Protein AF-A0A0L6URH3-F1 (afdb_monomer_lite)

Foldseek 3Di:
DCVVVVCVCLLPPPPRDDDPVSQVVLLVVLQVPDDPVCNVQQDDPVPSSGSSSSVVSVVVQVVLQPPVNLVVLVVQLVPQADDPVCNVVSVVSLVVSVVSCVSNVNDDDPVVSVVSVVVRDPCVPPPDPCVVVPPPPPDDDDDDDDDDDDDDDPPPPDPDPVVCCVVVVVVDPDPDDD

Structure (mmCIF, N/CA/C/O backbone):
data_AF-A0A0L6URH3-F1
#
_entry.id   AF-A0A0L6URH3-F1
#
loop_
_atom_site.group_PDB
_atom_site.id
_atom_site.type_symbol
_atom_site.label_atom_id
_atom_site.label_alt_id
_atom_site.label_comp_id
_atom_site.label_asym_id
_atom_site.label_entity_id
_atom_site.label_seq_id
_atom_site.pdbx_PDB_ins_code
_atom_site.Cartn_x
_atom_site.Cartn_y
_atom_site.Cartn_z
_atom_site.occupancy
_atom_site.B_iso_or_equiv
_atom_site.auth_seq_id
_atom_site.auth_comp_id
_atom_site.auth_asym_id
_atom_site.auth_atom_id
_atom_site.pdbx_PDB_model_num
ATOM 1 N N . MET A 1 1 ? -22.710 -5.634 15.093 1.00 60.22 1 MET A N 1
ATOM 2 C CA . MET A 1 1 ? -21.921 -6.006 16.295 1.00 60.22 1 MET A CA 1
ATOM 3 C C . MET A 1 1 ? -21.510 -4.767 17.080 1.00 60.22 1 MET A C 1
ATOM 5 O O . MET A 1 1 ? -21.884 -4.694 18.236 1.00 60.22 1 MET A O 1
ATOM 9 N N . LEU A 1 2 ? -20.827 -3.787 16.469 1.00 70.56 2 LEU A N 1
ATOM 10 C CA . LEU A 1 2 ? -20.489 -2.513 17.131 1.00 70.56 2 LEU A CA 1
ATOM 11 C C . LEU A 1 2 ? -21.713 -1.619 17.392 1.00 70.56 2 LEU A C 1
ATOM 13 O O . LEU A 1 2 ? -21.811 -1.040 18.469 1.00 70.56 2 LEU A O 1
ATOM 17 N N . ASP A 1 3 ? -22.678 -1.587 16.467 1.00 66.69 3 ASP A N 1
ATOM 18 C CA . ASP A 1 3 ? -23.942 -0.850 16.659 1.00 66.69 3 ASP A CA 1
ATOM 19 C C . ASP A 1 3 ? -24.799 -1.443 17.782 1.00 66.69 3 ASP A C 1
ATOM 21 O O . ASP A 1 3 ? -25.459 -0.721 18.515 1.00 66.69 3 ASP A O 1
ATOM 25 N N . LEU A 1 4 ? -24.714 -2.764 17.985 1.00 60.88 4 LEU A N 1
ATOM 26 C CA . LEU A 1 4 ? -25.387 -3.457 19.091 1.00 60.88 4 LEU A CA 1
ATOM 27 C C . LEU A 1 4 ? -24.752 -3.152 20.457 1.00 60.88 4 LEU A C 1
ATOM 29 O O . LEU A 1 4 ? -25.335 -3.485 21.481 1.00 60.88 4 LEU A O 1
ATOM 33 N N . GLN A 1 5 ? -23.551 -2.570 20.474 1.00 72.56 5 GLN A N 1
ATOM 34 C CA . GLN A 1 5 ? -22.835 -2.173 21.687 1.00 72.56 5 GLN A CA 1
ATOM 35 C C . GLN A 1 5 ? -22.802 -0.645 21.868 1.00 72.56 5 GLN A C 1
ATOM 37 O O . GLN A 1 5 ? -22.139 -0.173 22.787 1.00 72.56 5 GLN A O 1
ATOM 42 N N . GLU A 1 6 ? -23.465 0.125 20.992 1.00 77.81 6 GLU A N 1
ATOM 43 C CA . GLU A 1 6 ? -23.462 1.602 21.002 1.00 77.81 6 GLU A CA 1
ATOM 44 C C . GLU A 1 6 ? -22.042 2.216 20.959 1.00 77.81 6 GLU A C 1
ATOM 46 O O . GLU A 1 6 ? -21.778 3.325 21.433 1.00 77.81 6 GLU A O 1
ATOM 51 N N . LEU A 1 7 ? -21.078 1.487 20.383 1.00 83.94 7 LEU A N 1
ATOM 52 C CA . LEU A 1 7 ? -19.675 1.918 20.315 1.00 83.94 7 LEU A CA 1
ATOM 53 C C . LEU A 1 7 ? -19.321 2.611 19.000 1.00 83.94 7 LEU A C 1
ATOM 55 O O . LEU A 1 7 ? -18.262 3.232 18.917 1.00 83.94 7 LEU A O 1
ATOM 59 N N . TYR A 1 8 ? -20.180 2.515 17.983 1.00 83.25 8 TYR A N 1
ATOM 60 C CA . TYR A 1 8 ? -19.900 3.043 16.650 1.00 83.25 8 TYR A CA 1
ATOM 61 C C . TYR A 1 8 ? -19.772 4.568 16.639 1.00 83.25 8 TYR A C 1
ATOM 63 O O . TYR A 1 8 ? -18.744 5.084 16.205 1.00 83.25 8 TYR A O 1
ATOM 71 N N . ASP A 1 9 ? -20.757 5.287 17.181 1.00 83.75 9 ASP A N 1
ATOM 72 C CA . ASP A 1 9 ? -20.734 6.756 17.225 1.00 83.75 9 ASP A CA 1
ATOM 73 C C . ASP A 1 9 ? -19.559 7.264 18.046 1.00 83.75 9 ASP A C 1
ATOM 75 O O . ASP A 1 9 ? -18.868 8.209 17.662 1.00 83.75 9 ASP A O 1
ATOM 79 N N . ASN A 1 10 ? -19.275 6.578 19.154 1.00 85.00 10 ASN A N 1
ATOM 80 C CA . ASN A 1 10 ? -18.100 6.876 19.942 1.00 85.00 10 ASN A CA 1
ATOM 81 C C . ASN A 1 10 ? -16.842 6.672 19.108 1.00 85.00 10 ASN A C 1
ATOM 83 O O . ASN A 1 10 ? -16.024 7.572 19.117 1.00 85.00 10 ASN A O 1
ATOM 87 N N . LEU A 1 11 ? -16.685 5.591 18.343 1.00 85.50 11 LEU A N 1
ATOM 88 C CA . LEU A 1 11 ? -15.494 5.311 17.529 1.00 85.50 11 LEU A CA 1
ATOM 89 C C . LEU A 1 11 ? -15.312 6.261 16.327 1.00 85.50 11 LEU A C 1
ATOM 91 O O . LEU A 1 11 ? -14.173 6.615 16.008 1.00 85.50 11 LEU A O 1
ATOM 95 N N . THR A 1 12 ? -16.397 6.674 15.670 1.00 84.44 12 THR A N 1
ATOM 96 C CA . THR A 1 12 ? -16.361 7.432 14.404 1.00 84.44 12 THR A CA 1
ATOM 97 C C . THR A 1 12 ? -16.501 8.943 14.568 1.00 84.44 12 THR A C 1
ATOM 99 O O . THR A 1 12 ? -16.005 9.690 13.725 1.00 84.44 12 THR A O 1
ATOM 102 N N . SER A 1 13 ? -17.114 9.413 15.656 1.00 83.31 13 SER A N 1
ATOM 103 C CA . SER A 1 13 ? -17.276 10.843 15.922 1.00 83.31 13 SER A CA 1
ATOM 104 C C . SER A 1 13 ? -15.967 11.502 16.351 1.00 83.31 13 SER A C 1
ATOM 106 O O . SER A 1 13 ? -15.253 10.994 17.219 1.00 83.31 13 SER A O 1
ATOM 108 N N . GLU A 1 14 ? -15.709 12.695 15.815 1.00 74.31 14 GLU A N 1
ATOM 109 C CA . GLU A 1 14 ? -14.564 13.547 16.160 1.00 74.31 14 GLU A CA 1
ATOM 110 C C . GLU A 1 14 ? -14.553 13.948 17.649 1.00 74.31 14 GLU A C 1
ATOM 112 O O . GLU A 1 14 ? -13.492 14.166 18.230 1.00 74.31 14 GLU A O 1
ATOM 117 N N . LYS A 1 15 ? -15.733 13.988 18.290 1.00 75.50 15 LYS A N 1
ATOM 118 C CA . LYS A 1 15 ? -15.920 14.346 19.710 1.00 75.50 15 LYS A CA 1
ATOM 119 C C . LYS A 1 15 ? -16.255 13.160 20.616 1.00 75.50 15 LYS A C 1
ATOM 121 O O . LYS A 1 15 ? -16.500 13.357 21.806 1.00 75.50 15 LYS A O 1
ATOM 126 N N . GLY A 1 16 ? -16.314 11.939 20.082 1.00 76.81 16 GLY A N 1
ATOM 127 C CA . GLY A 1 16 ? -16.627 10.764 20.893 1.00 76.81 16 GLY A CA 1
ATOM 128 C C . GLY A 1 16 ? -15.587 10.578 22.003 1.00 76.81 16 GLY A C 1
ATOM 129 O O . GLY A 1 16 ? -14.396 10.825 21.798 1.00 76.81 16 GLY A O 1
ATOM 130 N N . THR A 1 17 ? -15.995 10.093 23.171 1.00 83.25 17 THR A N 1
ATOM 131 C CA . THR A 1 17 ? -15.057 9.741 24.249 1.00 83.25 17 THR A CA 1
ATOM 132 C C . THR A 1 17 ? -15.165 8.251 24.529 1.00 83.25 17 THR A C 1
ATOM 134 O O . THR A 1 17 ? -16.263 7.726 24.667 1.00 83.25 17 THR A O 1
ATOM 137 N N . LEU A 1 18 ? -14.022 7.566 24.591 1.00 86.81 18 LEU A N 1
ATOM 138 C CA . LEU A 1 18 ? -13.957 6.142 24.910 1.00 86.81 18 LEU A CA 1
ATOM 139 C C . LEU A 1 18 ? -13.492 5.965 26.353 1.00 86.81 18 LEU A C 1
ATOM 141 O O . LEU A 1 18 ? -12.472 6.520 26.766 1.00 86.81 18 LEU A O 1
ATOM 145 N N . THR A 1 19 ? -14.223 5.166 27.123 1.00 90.06 19 THR A N 1
ATOM 146 C CA . THR A 1 19 ? -13.729 4.675 28.413 1.00 90.06 19 THR A CA 1
ATOM 147 C C . THR A 1 19 ? -12.599 3.663 28.196 1.00 90.06 19 THR A C 1
ATOM 149 O O . THR A 1 19 ? -12.491 3.049 27.136 1.00 90.06 19 THR A O 1
ATOM 152 N N . LYS A 1 20 ? -11.780 3.414 29.228 1.00 89.56 20 LYS A N 1
ATOM 153 C CA . LYS A 1 20 ? -10.694 2.414 29.157 1.00 89.56 20 LYS A CA 1
ATOM 154 C C . LYS A 1 20 ? -11.190 1.016 28.768 1.00 89.56 20 LYS A C 1
ATOM 156 O O . LYS A 1 20 ? -10.499 0.297 28.058 1.00 89.56 20 LYS A O 1
ATOM 161 N N . SER A 1 21 ? -12.379 0.626 29.236 1.00 90.06 21 SER A N 1
ATOM 162 C CA . SER A 1 21 ? -12.959 -0.679 28.903 1.00 90.06 21 SER A CA 1
ATOM 163 C C . SER A 1 21 ? -13.378 -0.746 27.432 1.00 90.06 21 SER A C 1
ATOM 165 O O . SER A 1 21 ? -13.021 -1.701 26.746 1.00 90.06 21 SER A O 1
ATOM 167 N N . GLN A 1 22 ? -14.044 0.299 26.928 1.00 90.06 22 GLN A N 1
ATOM 168 C CA . GLN A 1 22 ? -14.434 0.395 25.518 1.00 90.06 22 GLN A CA 1
ATOM 169 C C . GLN A 1 22 ? -13.215 0.428 24.593 1.00 90.06 22 GLN A C 1
ATOM 171 O O . GLN A 1 22 ? -13.238 -0.202 23.543 1.00 90.06 22 GLN A O 1
ATOM 176 N N . ASP A 1 23 ? -12.136 1.104 24.995 1.00 91.62 23 ASP A N 1
ATOM 177 C CA . ASP A 1 23 ? -10.880 1.137 24.243 1.00 91.62 23 ASP A CA 1
ATOM 178 C C . ASP A 1 23 ? -10.302 -0.271 24.022 1.00 91.62 23 ASP A C 1
ATOM 180 O O . ASP A 1 23 ? -10.071 -0.693 22.886 1.00 91.62 23 ASP A O 1
ATOM 184 N N . VAL A 1 24 ? -10.154 -1.037 25.108 1.00 91.94 24 VAL A N 1
ATOM 185 C CA . VAL A 1 24 ? -9.632 -2.411 25.064 1.00 91.94 24 VAL A CA 1
ATOM 186 C C . VAL A 1 24 ? -10.557 -3.332 24.268 1.00 91.94 24 VAL A C 1
ATOM 188 O O . VAL A 1 24 ? -10.078 -4.132 23.459 1.00 91.94 24 VAL A O 1
ATOM 191 N N . GLN A 1 25 ? -11.873 -3.214 24.464 1.00 91.19 25 GLN A N 1
ATOM 192 C CA . GLN A 1 25 ? -12.862 -4.001 23.724 1.00 91.19 25 GLN A CA 1
ATOM 193 C C . GLN A 1 25 ? -12.790 -3.717 22.223 1.00 91.19 25 GLN A C 1
ATOM 195 O O . GLN A 1 25 ? -12.692 -4.654 21.432 1.00 91.19 25 GLN A O 1
ATOM 200 N N . LEU A 1 26 ? -12.773 -2.443 21.826 1.00 92.12 26 LEU A N 1
ATOM 201 C CA . LEU A 1 26 ? -12.693 -2.038 20.425 1.00 92.12 26 LEU A CA 1
ATOM 202 C C . LEU A 1 26 ? -11.402 -2.514 19.774 1.00 92.12 26 LEU A C 1
ATOM 204 O O . LEU A 1 26 ? -11.460 -3.085 18.690 1.00 92.12 26 LEU A O 1
ATOM 208 N N . ARG A 1 27 ? -10.250 -2.355 20.434 1.00 93.38 27 ARG A N 1
ATOM 209 C CA . ARG A 1 27 ? -8.978 -2.882 19.919 1.00 93.38 27 ARG A CA 1
ATOM 210 C C . ARG A 1 27 ? -9.057 -4.388 19.686 1.00 93.38 27 ARG A C 1
ATOM 212 O O . ARG A 1 27 ? -8.748 -4.853 18.599 1.00 93.38 27 ARG A O 1
ATOM 219 N N . THR A 1 28 ? -9.553 -5.136 20.668 1.00 92.81 28 THR A N 1
ATOM 220 C CA . THR A 1 28 ? -9.688 -6.599 20.569 1.00 92.81 28 THR A CA 1
ATOM 221 C C . THR A 1 28 ? -10.603 -7.006 19.411 1.00 92.81 28 THR A C 1
ATOM 223 O O . THR A 1 28 ? -10.263 -7.882 18.616 1.00 92.81 28 THR A O 1
ATOM 226 N N . ILE A 1 29 ? -11.755 -6.347 19.279 1.00 91.56 29 ILE A N 1
ATOM 227 C CA . ILE A 1 29 ? -12.722 -6.607 18.209 1.00 91.56 29 ILE A CA 1
ATOM 228 C C . ILE A 1 29 ? -12.131 -6.275 16.837 1.00 91.56 29 ILE A C 1
ATOM 230 O O . ILE A 1 29 ? -12.196 -7.109 15.939 1.00 91.56 29 ILE A O 1
ATOM 234 N N . LEU A 1 30 ? -11.557 -5.083 16.668 1.00 91.88 30 LEU A N 1
ATOM 235 C CA . LEU A 1 30 ? -11.004 -4.639 15.388 1.00 91.88 30 LEU A CA 1
ATOM 236 C C . LEU A 1 30 ? -9.862 -5.555 14.948 1.00 91.88 30 LEU A C 1
ATOM 238 O O . LEU A 1 30 ? -9.896 -6.073 13.838 1.00 91.88 30 LEU A O 1
ATOM 242 N N . THR A 1 31 ? -8.906 -5.825 15.836 1.00 90.75 31 THR A N 1
ATOM 243 C CA . THR A 1 31 ? -7.760 -6.694 15.552 1.00 90.75 31 THR A CA 1
ATOM 244 C C . THR A 1 31 ? -8.187 -8.130 15.237 1.00 90.75 31 THR A C 1
ATOM 246 O O . THR A 1 31 ? -7.693 -8.707 14.276 1.00 90.75 31 THR A O 1
ATOM 249 N N . SER A 1 32 ? -9.143 -8.702 15.979 1.00 91.88 32 SER A N 1
ATOM 250 C CA . SER A 1 32 ? -9.607 -10.085 15.749 1.00 91.88 32 SER A CA 1
ATOM 251 C C . SER A 1 32 ? -10.418 -10.284 14.465 1.00 91.88 32 SER A C 1
ATOM 253 O O . SER A 1 32 ? -10.591 -11.419 14.022 1.00 91.88 32 SER A O 1
ATOM 255 N N . LYS A 1 33 ? -10.949 -9.207 13.876 1.00 90.38 33 LYS A N 1
ATOM 256 C CA . LYS A 1 33 ? -11.718 -9.253 12.624 1.00 90.38 33 LYS A CA 1
ATOM 257 C C . LYS A 1 33 ? -10.871 -9.014 11.379 1.00 90.38 33 LYS A C 1
ATOM 259 O O . LYS A 1 33 ? -11.386 -9.204 10.280 1.00 90.38 33 LYS A O 1
ATOM 264 N N . LEU A 1 34 ? -9.616 -8.602 11.535 1.00 89.56 34 LEU A N 1
ATOM 265 C CA . LEU A 1 34 ? -8.696 -8.459 10.417 1.00 89.56 34 LEU A CA 1
ATOM 266 C C . LEU A 1 34 ? -8.136 -9.815 10.009 1.00 89.56 34 LEU A C 1
ATOM 268 O O . LEU A 1 34 ? -7.760 -10.629 10.850 1.00 89.56 34 LEU A O 1
ATOM 272 N N . ASP A 1 35 ? -8.045 -10.025 8.700 1.00 88.50 35 ASP A N 1
ATOM 273 C CA . ASP A 1 35 ? -7.275 -11.136 8.169 1.00 88.50 35 ASP A CA 1
ATOM 274 C C . ASP A 1 35 ? -5.790 -10.930 8.507 1.00 88.50 35 ASP A C 1
ATOM 276 O O . ASP A 1 35 ? -5.255 -9.821 8.404 1.00 88.50 35 ASP A O 1
ATOM 280 N N . SER A 1 36 ? -5.117 -12.009 8.904 1.00 87.31 36 SER A N 1
ATOM 281 C CA . SER A 1 36 ? -3.684 -11.997 9.204 1.00 87.31 36 SER A CA 1
ATOM 282 C C . SER A 1 36 ? -2.828 -11.450 8.053 1.00 87.31 36 SER A C 1
ATOM 284 O O . SER A 1 36 ? -1.828 -10.780 8.310 1.00 87.31 36 SER A O 1
ATOM 286 N N . SER A 1 37 ? -3.244 -11.666 6.801 1.00 83.94 37 SER A N 1
ATOM 287 C CA . SER A 1 37 ? -2.527 -11.244 5.591 1.00 83.94 37 SER A CA 1
ATOM 288 C C . SER A 1 37 ? -2.434 -9.724 5.432 1.00 83.94 37 SER A C 1
ATOM 290 O O . SER A 1 37 ? -1.439 -9.218 4.921 1.00 83.94 37 SER A O 1
ATOM 292 N N . ILE A 1 38 ? -3.431 -8.977 5.916 1.00 83.62 38 ILE A N 1
ATOM 293 C CA . ILE A 1 38 ? -3.480 -7.508 5.815 1.00 83.62 38 ILE A CA 1
ATOM 294 C C . ILE A 1 38 ? -3.125 -6.811 7.132 1.00 83.62 38 ILE A C 1
ATOM 296 O O . ILE A 1 38 ? -3.069 -5.582 7.193 1.00 83.62 38 ILE A O 1
ATOM 300 N N . HIS A 1 39 ? -2.867 -7.579 8.192 1.00 87.88 39 HIS A N 1
ATOM 301 C CA . HIS A 1 39 ? -2.665 -7.049 9.536 1.00 87.88 39 HIS A CA 1
ATOM 302 C C . HIS A 1 39 ? -1.482 -6.073 9.607 1.00 87.88 39 HIS A C 1
ATOM 304 O O . HIS A 1 39 ? -1.616 -5.001 10.192 1.00 87.88 39 HIS A O 1
ATOM 310 N N . ALA A 1 40 ? -0.351 -6.396 8.970 1.00 86.12 40 ALA A N 1
ATOM 311 C CA . ALA A 1 40 ? 0.843 -5.542 8.955 1.00 86.12 40 ALA A CA 1
ATOM 312 C C . ALA A 1 40 ? 0.655 -4.231 8.164 1.00 86.12 40 ALA A C 1
ATOM 314 O O . ALA A 1 40 ? 1.330 -3.242 8.441 1.00 86.12 40 ALA A O 1
ATOM 315 N N . ASN A 1 41 ? -0.286 -4.206 7.214 1.00 83.31 41 ASN A N 1
ATOM 316 C CA . ASN A 1 41 ? -0.599 -3.013 6.423 1.00 83.31 41 ASN A CA 1
ATOM 317 C C . ASN A 1 41 ? -1.503 -2.031 7.188 1.00 83.31 41 ASN A C 1
ATOM 319 O O . ASN A 1 41 ? -1.514 -0.838 6.897 1.00 83.31 41 ASN A O 1
ATOM 323 N N . ILE A 1 42 ? -2.272 -2.529 8.162 1.00 88.56 42 ILE A N 1
ATOM 324 C CA . ILE A 1 42 ? -3.281 -1.752 8.892 1.00 88.56 42 ILE A CA 1
ATOM 325 C C . ILE A 1 42 ? -2.808 -1.396 10.307 1.00 88.56 42 ILE A C 1
ATOM 327 O O . ILE A 1 42 ? -3.039 -0.273 10.762 1.00 88.56 42 ILE A O 1
ATOM 331 N N . ILE A 1 43 ? -2.156 -2.323 11.015 1.00 92.12 43 ILE A N 1
ATOM 332 C CA . ILE A 1 43 ? -1.748 -2.167 12.418 1.00 92.12 43 ILE A CA 1
ATOM 333 C C . ILE A 1 43 ? -0.222 -2.105 12.526 1.00 92.12 43 ILE A C 1
ATOM 335 O O . ILE A 1 43 ? 0.483 -3.003 12.073 1.00 92.12 43 ILE A O 1
ATOM 339 N N . ASN A 1 44 ? 0.283 -1.058 13.179 1.00 91.50 44 ASN A N 1
ATOM 340 C CA . ASN A 1 44 ? 1.705 -0.833 13.440 1.00 91.50 44 ASN A CA 1
ATOM 341 C C . ASN A 1 44 ? 1.934 -0.255 14.850 1.00 91.50 44 ASN A C 1
ATOM 343 O O . ASN A 1 44 ? 0.990 0.111 15.552 1.00 91.50 44 ASN A O 1
ATOM 347 N N . HIS A 1 45 ? 3.203 -0.111 15.246 1.00 90.69 45 HIS A N 1
ATOM 348 C CA . HIS A 1 45 ? 3.593 0.378 16.577 1.00 90.69 45 HIS A CA 1
ATOM 349 C C . HIS A 1 45 ? 3.039 1.773 16.932 1.00 90.69 45 HIS A C 1
ATOM 351 O O . HIS A 1 45 ? 2.939 2.112 18.110 1.00 90.69 45 HIS A O 1
ATOM 357 N N . ASN A 1 46 ? 2.652 2.582 15.937 1.00 90.88 46 ASN A N 1
ATOM 358 C CA . ASN A 1 46 ? 2.095 3.918 16.156 1.00 90.88 46 ASN A CA 1
ATOM 359 C C . ASN A 1 46 ? 0.590 3.895 16.447 1.00 90.88 46 ASN A C 1
ATOM 361 O O . ASN A 1 46 ? 0.091 4.778 17.146 1.00 90.88 46 ASN A O 1
ATOM 365 N N . ASN A 1 47 ? -0.153 2.922 15.906 1.00 92.69 47 ASN A N 1
ATOM 366 C CA . ASN A 1 47 ? -1.615 2.892 16.001 1.00 92.69 47 ASN A CA 1
ATOM 367 C C . ASN A 1 47 ? -2.181 1.741 16.852 1.00 92.69 47 ASN A C 1
ATOM 369 O O . ASN A 1 47 ? -3.329 1.842 17.278 1.00 92.69 47 ASN A O 1
ATOM 373 N N . GLU A 1 48 ? -1.398 0.708 17.180 1.00 91.19 48 GLU A N 1
ATOM 374 C CA . GLU A 1 48 ? -1.858 -0.527 17.848 1.00 91.19 48 GLU A CA 1
ATOM 375 C C . GLU A 1 48 ? -2.558 -0.308 19.208 1.00 91.19 48 GLU A C 1
ATOM 377 O O . GLU A 1 48 ? -3.330 -1.152 19.677 1.00 91.19 48 GLU A O 1
ATOM 382 N N . LYS A 1 49 ? -2.289 0.832 19.858 1.00 91.81 49 LYS A N 1
ATOM 383 C CA . LYS A 1 49 ? -2.841 1.210 21.170 1.00 91.81 49 LYS A CA 1
ATOM 384 C C . LYS A 1 49 ? -4.029 2.163 21.082 1.00 91.81 49 LYS A C 1
ATOM 386 O O . LYS A 1 49 ? -4.536 2.562 22.121 1.00 91.81 49 LYS A O 1
ATOM 391 N N . ASN A 1 50 ? -4.466 2.538 19.880 1.00 91.38 50 ASN A N 1
ATOM 392 C CA . ASN A 1 50 ? -5.559 3.483 19.690 1.00 91.38 50 ASN A CA 1
ATOM 393 C C . ASN A 1 50 ? -6.603 2.917 18.704 1.00 91.38 50 ASN A C 1
ATOM 395 O O . ASN A 1 50 ? -6.353 2.886 17.496 1.00 91.38 50 ASN A O 1
ATOM 399 N N . PRO A 1 51 ? -7.798 2.516 19.177 1.00 91.81 51 PRO A N 1
ATOM 400 C CA . PRO A 1 51 ? -8.830 1.913 18.335 1.00 91.81 51 PRO A CA 1
ATOM 401 C C . PRO A 1 51 ? -9.340 2.856 17.242 1.00 91.81 51 PRO A C 1
ATOM 403 O O . PRO A 1 51 ? -9.683 2.385 16.162 1.00 91.81 51 PRO A O 1
ATOM 406 N N . ARG A 1 52 ? -9.350 4.178 17.466 1.00 90.50 52 ARG A N 1
ATOM 407 C CA . ARG A 1 52 ? -9.730 5.148 16.424 1.00 90.50 52 ARG A CA 1
ATOM 408 C C . ARG A 1 52 ? -8.699 5.198 15.313 1.00 90.50 52 ARG A C 1
ATOM 410 O O . ARG A 1 52 ? -9.064 5.247 14.143 1.00 90.50 52 ARG A O 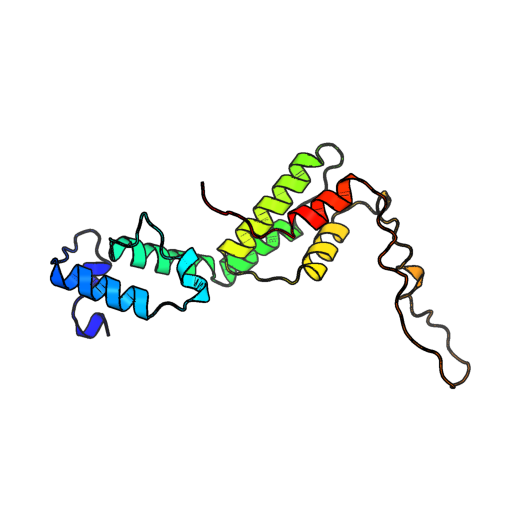1
ATOM 417 N N . SER A 1 53 ? -7.418 5.175 15.673 1.00 91.50 53 SER A N 1
ATOM 418 C CA . SER A 1 53 ? -6.332 5.142 14.693 1.00 91.50 53 SER A CA 1
ATOM 419 C C . SER A 1 53 ? -6.364 3.848 13.881 1.00 91.50 53 SER A C 1
ATOM 421 O O . SER A 1 53 ? -6.202 3.905 12.665 1.00 91.50 53 SER A O 1
ATOM 423 N N . ILE A 1 54 ? -6.651 2.707 14.520 1.00 92.88 54 ILE A N 1
ATOM 424 C CA . ILE A 1 54 ? -6.868 1.425 13.831 1.00 92.88 54 ILE A CA 1
ATOM 425 C C . ILE A 1 54 ? -8.076 1.523 12.893 1.00 92.88 54 ILE A C 1
ATOM 427 O O . ILE A 1 54 ? -7.958 1.207 11.716 1.00 92.88 54 ILE A O 1
ATOM 431 N N . TRP A 1 55 ? -9.223 2.020 13.366 1.00 93.12 55 TRP A N 1
ATOM 432 C CA . TRP A 1 55 ? -10.423 2.186 12.538 1.00 93.12 55 TRP A CA 1
ATOM 433 C C . TRP A 1 55 ? -10.194 3.101 11.329 1.00 93.12 55 TRP A C 1
ATOM 435 O O . TRP A 1 55 ? -10.634 2.797 10.217 1.00 93.12 55 TRP A O 1
ATOM 445 N N . LYS A 1 56 ? -9.460 4.202 11.517 1.00 89.94 56 LYS A N 1
A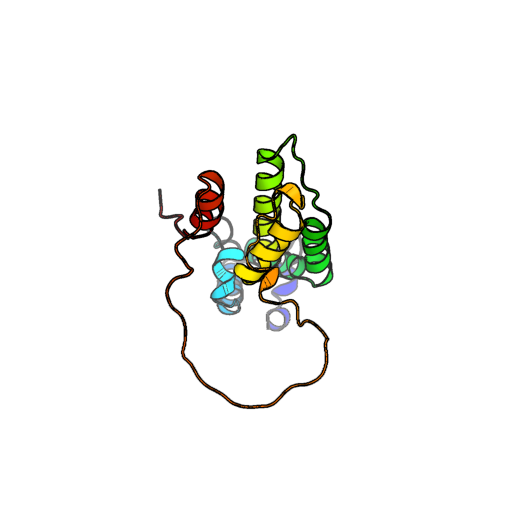TOM 446 C CA . LYS A 1 56 ? -9.062 5.099 10.429 1.00 89.94 56 LYS A CA 1
ATOM 447 C C . LYS A 1 56 ? -8.141 4.393 9.434 1.00 89.94 56 LYS A C 1
ATOM 449 O O . LYS A 1 56 ? -8.347 4.535 8.234 1.00 89.94 56 LYS A O 1
ATOM 454 N N . ALA A 1 57 ? -7.171 3.610 9.908 1.00 89.94 57 ALA A N 1
ATOM 455 C CA . ALA A 1 57 ? -6.289 2.824 9.047 1.00 89.94 57 ALA A CA 1
ATOM 456 C C . ALA A 1 57 ? -7.067 1.772 8.238 1.00 89.94 57 ALA A C 1
ATOM 458 O O . ALA A 1 57 ? -6.868 1.676 7.032 1.00 89.94 57 ALA A O 1
ATOM 459 N N . ILE A 1 58 ? -8.015 1.067 8.865 1.00 89.00 58 ILE A N 1
ATOM 460 C CA . ILE A 1 58 ? -8.941 0.136 8.199 1.00 89.00 58 ILE A CA 1
ATOM 461 C C . ILE A 1 58 ? -9.719 0.861 7.099 1.00 89.00 58 ILE A C 1
ATOM 463 O O . ILE A 1 58 ? -9.706 0.444 5.943 1.00 89.00 58 ILE A O 1
ATOM 467 N N . SER A 1 59 ? -10.370 1.971 7.451 1.00 86.75 59 SER A N 1
ATOM 468 C CA . SER A 1 59 ? -11.191 2.749 6.519 1.00 86.75 59 SER A CA 1
ATOM 469 C C . SER A 1 59 ? -10.369 3.240 5.327 1.00 86.75 59 SER A C 1
ATOM 471 O O . SER A 1 59 ? -10.794 3.106 4.182 1.00 86.75 59 SER A O 1
ATOM 473 N N . ASN A 1 60 ? -9.163 3.748 5.587 1.00 85.94 60 ASN A N 1
ATOM 474 C CA . ASN A 1 60 ? -8.243 4.206 4.552 1.00 85.94 60 ASN A CA 1
ATOM 475 C C . ASN A 1 60 ? -7.759 3.057 3.665 1.00 85.94 60 ASN A C 1
ATOM 477 O O . ASN A 1 60 ? -7.721 3.220 2.451 1.00 85.94 60 ASN A O 1
ATOM 481 N N . TYR A 1 61 ? -7.426 1.900 4.237 1.00 84.44 61 TYR A N 1
ATOM 482 C CA . TYR A 1 61 ? -6.973 0.730 3.485 1.00 84.44 61 TYR A CA 1
ATOM 483 C C . TYR A 1 61 ? -8.062 0.203 2.538 1.00 84.44 61 TYR A C 1
ATOM 485 O O . TYR A 1 61 ? -7.816 -0.043 1.354 1.00 84.44 61 TYR A O 1
ATOM 493 N N . PHE A 1 62 ? -9.304 0.098 3.017 1.00 80.19 62 PHE A N 1
ATOM 494 C CA . PHE A 1 62 ? -10.426 -0.326 2.176 1.00 80.19 62 PHE A CA 1
ATOM 495 C C . PHE A 1 62 ? -10.848 0.739 1.163 1.00 80.19 62 PHE A C 1
ATOM 497 O O . PHE A 1 62 ? -11.263 0.397 0.059 1.00 80.19 62 PHE A O 1
ATOM 504 N N . ALA A 1 63 ? -10.700 2.026 1.487 1.00 76.75 63 ALA A N 1
ATOM 505 C CA . ALA A 1 63 ? -10.854 3.092 0.505 1.00 76.75 63 ALA A CA 1
ATOM 506 C C . ALA A 1 63 ? -9.762 3.021 -0.574 1.00 76.75 63 ALA A C 1
ATOM 508 O O . ALA A 1 63 ? -10.071 3.097 -1.760 1.00 76.75 63 ALA A O 1
ATOM 509 N N . SER A 1 64 ? -8.506 2.812 -0.184 1.00 74.25 64 SER A N 1
ATOM 510 C CA . SER A 1 64 ? -7.352 2.664 -1.078 1.00 74.25 64 SER A CA 1
ATOM 511 C C . SER A 1 64 ? -7.533 1.499 -2.063 1.00 74.25 64 SER A C 1
ATOM 513 O O . SER A 1 64 ? -7.341 1.662 -3.267 1.00 74.25 64 SER A O 1
ATOM 515 N N . SER A 1 65 ? -8.024 0.355 -1.579 1.00 79.50 65 SER A N 1
ATOM 516 C CA . SER A 1 65 ? -8.254 -0.858 -2.381 1.00 79.50 65 SER A CA 1
ATOM 517 C C . SER A 1 65 ? -9.531 -0.859 -3.232 1.00 79.50 65 SER A C 1
ATOM 519 O O . SER A 1 65 ? -9.797 -1.834 -3.945 1.00 79.50 65 SER A O 1
ATOM 521 N N . GLN A 1 66 ? -10.313 0.228 -3.232 1.00 83.31 66 GLN A N 1
ATOM 522 C CA . GLN A 1 66 ? -11.464 0.354 -4.129 1.00 83.31 66 GLN A CA 1
ATOM 523 C C . GLN A 1 66 ? -11.040 0.236 -5.598 1.00 83.31 66 GLN A C 1
ATOM 525 O O . GLN A 1 66 ? -9.998 0.745 -6.017 1.00 83.31 66 GLN A O 1
ATOM 530 N N . ALA A 1 67 ? -11.889 -0.396 -6.414 1.00 82.19 67 ALA A N 1
ATOM 531 C CA . ALA A 1 67 ? -11.595 -0.673 -7.820 1.00 82.19 67 ALA A CA 1
ATOM 532 C C . ALA A 1 67 ? -11.259 0.589 -8.635 1.00 82.19 67 ALA A C 1
ATOM 534 O O . ALA A 1 67 ? -10.390 0.537 -9.503 1.00 82.19 67 ALA A O 1
ATOM 535 N N . SER A 1 68 ? -11.897 1.728 -8.345 1.00 79.56 68 SER A N 1
ATOM 536 C CA . SER A 1 68 ? -11.598 3.015 -8.987 1.00 79.56 68 SER A CA 1
ATOM 537 C C . SER A 1 68 ? -10.185 3.508 -8.671 1.00 79.56 68 SER A C 1
ATOM 539 O O . SER A 1 68 ? -9.464 3.914 -9.582 1.00 79.56 68 SER A O 1
ATOM 541 N N . ASN A 1 69 ? -9.774 3.422 -7.405 1.00 85.38 69 ASN A N 1
ATOM 542 C CA . ASN A 1 69 ? -8.457 3.855 -6.940 1.00 85.38 69 ASN A CA 1
ATOM 543 C C . ASN A 1 69 ? -7.365 2.935 -7.484 1.00 85.38 69 ASN A C 1
ATOM 545 O O . ASN A 1 69 ? -6.391 3.408 -8.069 1.00 85.38 69 ASN A O 1
ATOM 549 N N . ARG A 1 70 ? -7.595 1.619 -7.436 1.00 89.31 70 ARG A N 1
ATOM 550 C CA . ARG A 1 70 ? -6.740 0.629 -8.097 1.00 89.31 70 ARG A CA 1
ATOM 551 C C . ARG A 1 70 ? -6.602 0.889 -9.596 1.00 89.31 70 ARG A C 1
ATOM 553 O O . ARG A 1 70 ? -5.494 0.902 -10.121 1.00 89.31 70 ARG A O 1
ATOM 560 N N . ALA A 1 71 ? -7.706 1.134 -10.299 1.00 89.62 71 ALA A N 1
ATOM 561 C CA . ALA A 1 71 ? -7.670 1.433 -11.729 1.00 89.62 71 ALA A CA 1
ATOM 562 C C . ALA A 1 71 ? -6.903 2.728 -12.030 1.00 89.62 71 ALA A C 1
ATOM 564 O O . ALA A 1 71 ? -6.244 2.821 -13.065 1.00 89.62 71 ALA A O 1
ATOM 565 N N . GLN A 1 72 ? -6.976 3.729 -11.151 1.00 90.25 72 GLN A N 1
ATOM 566 C CA . GLN A 1 72 ? -6.229 4.972 -11.304 1.00 90.25 72 GLN A CA 1
ATOM 567 C C . GLN A 1 72 ? -4.727 4.755 -11.124 1.00 90.25 72 GLN A C 1
ATOM 569 O O . GLN A 1 72 ? -3.964 5.139 -12.003 1.00 90.25 72 GLN A O 1
ATOM 574 N N . VAL A 1 73 ? -4.315 4.056 -10.067 1.00 92.06 73 VAL A N 1
ATOM 575 C CA . VAL A 1 73 ? -2.906 3.703 -9.848 1.00 92.06 73 VAL A CA 1
ATOM 576 C C . VAL A 1 73 ? -2.373 2.820 -10.984 1.00 92.06 73 VAL A C 1
ATOM 578 O O . VAL A 1 73 ? -1.285 3.067 -11.497 1.00 92.06 73 VAL A O 1
ATOM 581 N N . PHE A 1 74 ? -3.157 1.856 -11.476 1.00 94.19 74 PHE A N 1
ATOM 582 C CA . PHE A 1 74 ? -2.767 1.045 -12.634 1.00 94.19 74 PHE A CA 1
ATOM 583 C C . PHE A 1 74 ? -2.571 1.886 -13.907 1.00 94.19 74 PHE A C 1
ATOM 585 O O . PHE A 1 74 ? -1.667 1.620 -14.694 1.00 94.19 74 PHE A O 1
ATOM 592 N N . LYS A 1 75 ? -3.359 2.947 -14.122 1.00 94.44 75 LYS A N 1
ATOM 593 C CA . LYS A 1 75 ? -3.157 3.849 -15.271 1.00 94.44 75 LYS A CA 1
ATOM 594 C C . LYS A 1 75 ? -1.812 4.575 -15.226 1.00 94.44 75 LYS A C 1
ATOM 596 O O . LYS A 1 75 ? -1.311 4.918 -16.296 1.00 94.44 75 LYS A O 1
ATOM 601 N N . GLU A 1 76 ? -1.220 4.779 -14.050 1.00 95.38 76 GLU A N 1
ATOM 602 C CA . GLU A 1 76 ? 0.091 5.426 -13.924 1.00 95.38 76 GLU A CA 1
ATOM 603 C C . GLU A 1 76 ? 1.193 4.597 -14.599 1.00 95.38 76 GLU A C 1
ATOM 605 O O . GLU A 1 76 ? 1.965 5.148 -15.384 1.00 95.38 76 GLU A O 1
ATOM 610 N N . ILE A 1 77 ? 1.213 3.265 -14.419 1.00 93.94 77 ILE A N 1
ATOM 611 C CA . ILE A 1 77 ? 2.210 2.417 -15.105 1.00 93.94 77 ILE A CA 1
ATOM 612 C C . ILE A 1 77 ? 1.995 2.392 -16.619 1.00 93.94 77 ILE A C 1
ATOM 614 O O . ILE A 1 77 ? 2.954 2.379 -17.386 1.00 93.94 77 ILE A O 1
ATOM 618 N N . LEU A 1 78 ? 0.736 2.413 -17.070 1.00 94.06 78 LEU A N 1
ATOM 619 C CA . LEU A 1 78 ? 0.417 2.396 -18.499 1.00 94.06 78 LEU A CA 1
ATOM 620 C C . LEU A 1 78 ? 0.855 3.683 -19.203 1.00 94.06 78 LEU A C 1
ATOM 622 O O . LEU A 1 78 ? 1.259 3.633 -20.365 1.00 94.06 78 LEU A O 1
ATOM 626 N N . ARG A 1 79 ? 0.757 4.821 -18.507 1.00 95.31 79 ARG A N 1
ATOM 627 C CA . ARG A 1 79 ? 1.099 6.155 -19.017 1.00 95.31 79 ARG A CA 1
ATOM 628 C C . ARG A 1 79 ? 2.575 6.503 -18.873 1.00 95.31 79 ARG A C 1
ATOM 630 O O . ARG A 1 79 ? 3.022 7.431 -19.549 1.00 95.31 79 ARG A O 1
ATOM 637 N N . LEU A 1 80 ? 3.308 5.797 -18.012 1.00 95.19 80 LEU A N 1
ATOM 638 C CA . LEU A 1 80 ? 4.738 6.000 -17.836 1.00 95.19 80 LEU A CA 1
ATOM 639 C C . LEU A 1 80 ? 5.461 5.817 -19.177 1.00 95.19 80 LEU A C 1
ATOM 641 O O . LEU A 1 80 ? 5.298 4.805 -19.858 1.00 95.19 80 LEU A O 1
ATOM 645 N N . LYS A 1 81 ? 6.272 6.809 -19.547 1.00 93.38 81 LYS A N 1
ATOM 646 C CA . LYS A 1 81 ? 7.076 6.792 -20.771 1.00 93.38 81 LYS A CA 1
ATOM 647 C C . LYS A 1 81 ? 8.542 6.615 -20.421 1.00 93.38 81 LYS A C 1
ATOM 649 O O . LYS A 1 81 ? 9.032 7.238 -19.479 1.00 93.38 81 LYS A O 1
ATOM 654 N N . PHE A 1 82 ? 9.240 5.807 -21.208 1.00 92.25 82 PHE A N 1
ATOM 655 C CA . PHE A 1 82 ? 10.687 5.714 -21.114 1.00 92.25 82 PHE A CA 1
ATOM 656 C C . PHE A 1 82 ? 11.342 7.051 -21.473 1.00 92.25 82 PHE A C 1
ATOM 658 O O . PHE A 1 82 ? 10.966 7.702 -22.450 1.00 92.25 82 PHE A O 1
ATOM 665 N N . ASN A 1 83 ? 12.335 7.442 -20.677 1.00 88.19 83 ASN A N 1
ATOM 666 C CA . ASN A 1 83 ? 13.151 8.621 -20.914 1.00 88.19 83 ASN A CA 1
ATOM 667 C C . ASN A 1 83 ? 14.621 8.203 -21.001 1.00 88.19 83 ASN A C 1
ATOM 669 O O . ASN A 1 83 ? 15.254 7.925 -19.986 1.00 88.19 83 ASN A O 1
ATOM 673 N N . ALA A 1 84 ? 15.172 8.193 -22.216 1.00 88.25 84 ALA A N 1
ATOM 674 C CA . ALA A 1 84 ? 16.570 7.833 -22.452 1.00 88.25 84 ALA A CA 1
ATOM 675 C C . ALA A 1 84 ? 17.561 8.794 -21.772 1.00 88.25 84 ALA A C 1
ATOM 677 O O . ALA A 1 84 ? 18.680 8.400 -21.459 1.00 88.25 84 ALA A O 1
ATOM 678 N N . ASN A 1 85 ? 17.141 10.038 -21.524 1.00 92.25 85 ASN A N 1
ATOM 679 C CA . ASN A 1 85 ? 17.967 11.057 -20.880 1.00 92.25 85 ASN A CA 1
ATOM 680 C C . ASN A 1 85 ? 17.925 10.967 -19.345 1.00 92.25 85 ASN A C 1
ATOM 682 O O . ASN A 1 85 ? 18.712 11.634 -18.683 1.00 92.25 85 ASN A O 1
ATOM 686 N N . ASP A 1 86 ? 17.012 10.167 -18.781 1.00 92.62 86 ASP A N 1
ATOM 687 C CA . ASP A 1 86 ? 16.843 9.995 -17.335 1.00 92.62 86 ASP A CA 1
ATOM 688 C C . ASP A 1 86 ? 16.386 8.566 -16.993 1.00 92.62 86 ASP A C 1
ATOM 690 O O . ASP A 1 86 ? 15.274 8.304 -16.524 1.00 92.62 86 ASP A O 1
ATOM 694 N N . ILE A 1 87 ? 17.275 7.609 -17.262 1.00 90.31 87 ILE A N 1
ATOM 695 C CA . ILE A 1 87 ? 17.071 6.198 -16.916 1.00 90.31 87 ILE A CA 1
ATOM 696 C C . ILE A 1 87 ? 16.886 6.010 -15.394 1.00 90.31 87 ILE A C 1
ATOM 698 O O . ILE A 1 87 ? 15.974 5.271 -15.007 1.00 90.31 87 ILE A O 1
ATOM 702 N N . PRO A 1 88 ? 17.673 6.659 -14.506 1.00 92.56 88 PRO A N 1
ATOM 703 C CA . PRO A 1 88 ? 17.472 6.536 -13.062 1.00 92.56 88 PRO A CA 1
ATOM 704 C C . PRO A 1 88 ? 16.098 7.036 -12.602 1.00 92.56 88 PRO A C 1
ATOM 706 O O . PRO A 1 88 ? 15.448 6.364 -11.795 1.00 92.56 88 PRO A O 1
ATOM 709 N N . GLY A 1 89 ? 15.619 8.166 -13.131 1.00 93.62 89 GLY A N 1
ATOM 710 C CA . GLY A 1 89 ? 14.281 8.680 -12.841 1.00 93.62 89 GLY A CA 1
ATOM 711 C C . GLY A 1 89 ? 13.180 7.750 -13.344 1.00 93.62 89 GLY A C 1
ATOM 712 O O . GLY A 1 89 ? 12.234 7.465 -12.611 1.00 93.62 89 GLY A O 1
ATOM 713 N N . PHE A 1 90 ? 13.334 7.175 -14.539 1.00 93.50 90 PHE A N 1
ATOM 714 C CA . PHE A 1 90 ? 12.412 6.156 -15.050 1.00 93.50 90 PHE A CA 1
ATOM 715 C C . PHE A 1 90 ? 12.337 4.920 -14.136 1.00 93.50 90 PHE A C 1
ATOM 717 O O . PHE A 1 90 ? 11.241 4.500 -13.759 1.00 93.50 90 PHE A O 1
ATOM 724 N N . ILE A 1 91 ? 13.485 4.371 -13.719 1.00 91.50 91 ILE A N 1
ATOM 725 C CA . ILE A 1 91 ? 13.545 3.231 -12.786 1.00 91.50 91 ILE A CA 1
ATOM 726 C C . ILE A 1 91 ? 12.901 3.591 -11.443 1.00 91.50 91 ILE A C 1
ATOM 728 O O . ILE A 1 91 ? 12.158 2.788 -10.875 1.00 91.50 91 ILE A O 1
ATOM 732 N N . THR A 1 92 ? 13.166 4.796 -10.938 1.00 96.56 92 THR A N 1
ATOM 733 C CA . THR A 1 92 ? 12.581 5.290 -9.686 1.00 96.56 92 THR A CA 1
ATOM 734 C C . THR A 1 92 ? 11.062 5.362 -9.791 1.00 96.56 92 THR A C 1
ATOM 736 O O . THR A 1 92 ? 10.369 4.843 -8.922 1.00 96.56 92 THR A O 1
ATOM 739 N N . ASN A 1 93 ? 10.533 5.903 -10.891 1.00 95.75 93 ASN A N 1
ATOM 740 C CA . ASN A 1 93 ? 9.093 5.971 -11.130 1.00 95.75 93 ASN A CA 1
ATOM 741 C C . ASN A 1 93 ? 8.449 4.580 -11.188 1.00 95.75 93 ASN A C 1
ATOM 743 O O . ASN A 1 93 ? 7.395 4.386 -10.586 1.00 95.75 93 ASN A O 1
ATOM 747 N N . ILE A 1 94 ? 9.088 3.594 -11.832 1.00 94.56 94 ILE A N 1
ATOM 748 C CA . ILE A 1 94 ? 8.613 2.199 -11.806 1.00 94.56 94 ILE A CA 1
ATOM 749 C C . ILE A 1 94 ? 8.534 1.688 -10.367 1.00 94.56 94 ILE A C 1
ATOM 751 O O . ILE A 1 94 ? 7.490 1.184 -9.961 1.00 94.56 94 ILE A O 1
ATOM 755 N N . LYS A 1 95 ? 9.614 1.822 -9.586 1.00 93.38 95 LYS A N 1
ATOM 756 C CA . LYS A 1 95 ? 9.651 1.344 -8.194 1.00 93.38 95 LYS A CA 1
ATOM 757 C C . LYS A 1 95 ? 8.557 1.993 -7.346 1.00 93.38 95 LYS A C 1
ATOM 759 O O . LYS A 1 95 ? 7.874 1.290 -6.608 1.00 93.38 95 LYS A O 1
ATOM 764 N N . THR A 1 96 ? 8.350 3.299 -7.502 1.00 93.94 96 THR A N 1
ATOM 765 C CA . THR A 1 96 ? 7.284 4.039 -6.817 1.00 93.94 96 THR A CA 1
ATOM 766 C C . THR A 1 96 ? 5.902 3.510 -7.195 1.00 93.94 96 THR A C 1
ATOM 768 O O . THR A 1 96 ? 5.092 3.242 -6.314 1.00 93.94 96 THR A O 1
ATOM 771 N N . ILE A 1 97 ? 5.628 3.296 -8.485 1.00 94.25 97 ILE A N 1
ATOM 772 C CA . ILE A 1 97 ? 4.328 2.777 -8.934 1.00 94.25 97 ILE A CA 1
ATOM 773 C C . ILE A 1 97 ? 4.097 1.343 -8.432 1.00 94.25 97 ILE A C 1
ATOM 775 O O . ILE A 1 97 ? 2.994 1.024 -7.995 1.00 94.25 97 ILE A O 1
ATOM 779 N N . LEU A 1 98 ? 5.124 0.488 -8.426 1.00 92.12 98 LEU A N 1
ATOM 780 C CA . LEU A 1 98 ? 5.019 -0.871 -7.880 1.00 92.12 98 LEU A CA 1
ATOM 781 C C . LEU A 1 98 ? 4.780 -0.880 -6.362 1.00 92.12 98 LEU A C 1
ATOM 783 O O . LEU A 1 98 ? 4.022 -1.715 -5.873 1.00 92.12 98 LEU A O 1
ATOM 787 N N . ALA A 1 99 ? 5.363 0.063 -5.618 1.00 89.00 99 ALA A N 1
ATOM 788 C CA . ALA A 1 99 ? 5.050 0.239 -4.201 1.00 89.00 99 ALA A CA 1
ATOM 789 C C . ALA A 1 99 ? 3.584 0.663 -3.998 1.00 89.00 99 ALA A C 1
ATOM 791 O O . ALA A 1 99 ? 2.890 0.095 -3.154 1.00 89.00 99 ALA A O 1
ATOM 792 N N . LEU A 1 100 ? 3.082 1.586 -4.829 1.00 88.25 100 LEU A N 1
ATOM 793 C CA . LEU A 1 100 ? 1.673 1.987 -4.806 1.00 88.25 100 LEU A CA 1
ATOM 794 C C . LEU A 1 100 ? 0.736 0.824 -5.147 1.00 88.25 100 LEU A C 1
ATOM 796 O O . LEU A 1 100 ? -0.333 0.734 -4.554 1.00 88.25 100 LEU A O 1
ATOM 800 N N . PHE A 1 101 ? 1.118 -0.086 -6.053 1.00 90.62 101 PHE A N 1
ATOM 801 C CA . PHE A 1 101 ? 0.326 -1.285 -6.365 1.00 90.62 101 PHE A CA 1
ATOM 802 C C . PHE A 1 101 ? 0.101 -2.125 -5.111 1.00 90.62 101 PHE A C 1
ATOM 804 O O . PHE A 1 101 ? -1.038 -2.484 -4.823 1.00 90.62 101 PHE A O 1
ATOM 811 N N . HIS A 1 102 ? 1.157 -2.367 -4.335 1.00 84.75 102 HIS A N 1
ATOM 812 C CA . HIS A 1 102 ? 1.049 -3.082 -3.067 1.00 84.75 102 HIS A CA 1
ATOM 813 C C . HIS A 1 102 ? 0.147 -2.338 -2.067 1.00 84.75 102 HIS A C 1
ATOM 815 O O . HIS A 1 102 ? -0.712 -2.950 -1.436 1.00 84.75 102 HIS A O 1
ATOM 821 N N . GLU A 1 103 ? 0.280 -1.013 -1.965 1.00 81.31 103 GLU A N 1
ATOM 822 C CA . GLU A 1 103 ? -0.528 -0.189 -1.054 1.00 81.31 103 GLU A CA 1
ATOM 823 C C . GLU A 1 103 ? -2.033 -0.219 -1.376 1.00 81.31 103 GLU A C 1
ATOM 825 O O . GLU A 1 103 ? -2.862 -0.241 -0.464 1.00 81.31 103 GLU A O 1
ATOM 830 N N . VAL A 1 104 ? -2.403 -0.264 -2.660 1.00 84.19 104 VAL A N 1
ATOM 831 C CA . VAL A 1 104 ? -3.810 -0.358 -3.095 1.00 84.19 104 VAL A CA 1
ATOM 832 C C . VAL A 1 104 ? -4.299 -1.804 -3.283 1.00 84.19 104 VAL A C 1
ATOM 834 O O . VAL A 1 104 ? -5.425 -2.016 -3.737 1.00 84.19 104 VAL A O 1
ATOM 837 N N . GLY A 1 105 ? -3.480 -2.815 -2.980 1.00 83.31 105 GLY A N 1
ATOM 838 C CA . GLY A 1 105 ? -3.848 -4.230 -3.129 1.00 83.31 105 GLY A CA 1
ATOM 839 C C . GLY A 1 105 ? -3.964 -4.709 -4.585 1.00 83.31 105 GLY A C 1
ATOM 840 O O . GLY A 1 105 ? -4.835 -5.514 -4.920 1.00 83.31 105 GLY A O 1
ATOM 841 N N . ILE A 1 106 ? -3.129 -4.185 -5.484 1.00 87.56 106 ILE A N 1
ATOM 842 C CA . ILE A 1 106 ? -2.909 -4.741 -6.823 1.00 87.56 106 ILE A CA 1
ATOM 843 C C . ILE A 1 106 ? -1.767 -5.755 -6.742 1.00 87.56 106 ILE A C 1
ATOM 845 O O . ILE A 1 106 ? -0.599 -5.390 -6.627 1.00 87.56 106 ILE A O 1
ATOM 849 N N . GLU A 1 107 ? -2.109 -7.031 -6.871 1.00 88.69 107 GLU A N 1
ATOM 850 C CA . GLU A 1 107 ? -1.144 -8.123 -6.968 1.00 88.69 107 GLU A CA 1
ATOM 851 C C . GLU A 1 107 ? -0.991 -8.545 -8.431 1.00 88.69 107 GLU A C 1
ATOM 853 O O . GLU A 1 107 ? -1.966 -8.911 -9.090 1.00 88.69 107 GLU A O 1
ATOM 858 N N . ILE A 1 108 ? 0.233 -8.469 -8.961 1.00 88.50 108 ILE A N 1
ATOM 859 C CA . ILE A 1 108 ? 0.552 -8.887 -10.330 1.00 88.50 108 ILE A CA 1
ATOM 860 C C . ILE A 1 108 ? 1.763 -9.821 -10.280 1.00 88.50 108 ILE A C 1
ATOM 862 O O . ILE A 1 108 ? 2.767 -9.471 -9.654 1.00 88.50 108 ILE A O 1
ATOM 866 N N . PRO A 1 109 ? 1.707 -10.983 -10.954 1.00 91.69 109 PRO A N 1
ATOM 867 C CA . PRO A 1 109 ? 2.855 -11.868 -11.080 1.00 91.69 109 PRO A CA 1
ATOM 868 C C . PRO A 1 109 ? 4.093 -11.158 -11.650 1.00 91.69 109 PRO A C 1
ATOM 870 O O . PRO A 1 109 ? 4.002 -10.297 -12.531 1.00 91.69 109 PRO A O 1
ATOM 873 N N . LYS A 1 110 ? 5.272 -11.519 -11.136 1.00 85.69 110 LYS A N 1
ATOM 874 C CA . LYS A 1 110 ? 6.541 -10.841 -11.450 1.00 85.69 110 LYS A CA 1
ATOM 875 C C . LYS A 1 110 ? 6.898 -10.892 -12.939 1.00 85.69 110 LYS A C 1
ATOM 877 O O . LYS A 1 110 ? 7.437 -9.927 -13.480 1.00 85.69 110 LYS A O 1
ATOM 882 N N . ASP A 1 111 ? 6.602 -12.001 -13.602 1.00 85.69 111 ASP A N 1
ATOM 883 C CA . ASP A 1 111 ? 6.763 -12.177 -15.045 1.00 85.69 111 ASP A CA 1
ATOM 884 C C . ASP A 1 111 ? 5.890 -11.189 -15.830 1.00 85.69 111 ASP A C 1
ATOM 886 O O . ASP A 1 111 ? 6.401 -10.484 -16.697 1.00 85.69 111 ASP A O 1
ATOM 890 N N . ILE A 1 112 ? 4.618 -11.028 -15.461 1.00 91.00 112 ILE A N 1
ATOM 891 C CA . ILE A 1 112 ? 3.709 -10.069 -16.105 1.00 91.00 112 ILE A CA 1
ATOM 892 C C . ILE A 1 112 ? 4.193 -8.625 -15.916 1.00 91.00 112 ILE A C 1
ATOM 894 O O . ILE A 1 112 ? 4.237 -7.863 -16.882 1.00 91.00 112 ILE A O 1
ATOM 898 N N . VAL A 1 113 ? 4.626 -8.249 -14.706 1.00 90.12 113 VAL A N 1
ATOM 899 C CA . VAL A 1 113 ? 5.228 -6.923 -14.454 1.00 90.12 113 VAL A CA 1
ATOM 900 C C . VAL A 1 113 ? 6.467 -6.704 -15.323 1.00 90.12 113 VAL A C 1
ATOM 902 O O . VAL A 1 113 ? 6.651 -5.620 -15.875 1.00 90.12 113 VAL A O 1
ATOM 905 N N . THR A 1 114 ? 7.294 -7.736 -15.487 1.00 89.38 114 THR A N 1
ATOM 906 C CA . THR A 1 114 ? 8.489 -7.675 -16.339 1.00 89.38 114 THR A CA 1
ATOM 907 C C . THR A 1 114 ? 8.109 -7.361 -17.784 1.00 89.38 114 THR A C 1
ATOM 909 O O . THR A 1 114 ? 8.678 -6.442 -18.367 1.00 89.38 114 THR A O 1
ATOM 912 N N . TYR A 1 115 ? 7.107 -8.043 -18.344 1.00 89.38 115 TYR A N 1
ATOM 913 C CA . TYR A 1 115 ? 6.631 -7.760 -19.702 1.00 89.38 115 TYR A CA 1
ATOM 914 C C . TYR A 1 115 ? 6.034 -6.356 -19.847 1.00 89.38 115 TYR A C 1
ATOM 916 O O . TYR A 1 115 ? 6.290 -5.698 -20.852 1.00 89.38 115 TYR A O 1
ATOM 924 N N . ILE A 1 116 ? 5.313 -5.854 -18.838 1.00 91.25 116 ILE A N 1
ATOM 925 C CA . ILE A 1 116 ? 4.796 -4.474 -18.843 1.00 91.25 116 ILE A CA 1
ATOM 926 C C . ILE A 1 116 ? 5.941 -3.456 -18.895 1.00 91.25 116 ILE A C 1
ATOM 928 O O . ILE A 1 116 ? 5.824 -2.453 -19.592 1.00 91.25 116 ILE A O 1
ATOM 932 N N . ILE A 1 117 ? 7.032 -3.688 -18.158 1.00 90.69 117 ILE A N 1
ATOM 933 C CA . ILE A 1 117 ? 8.202 -2.797 -18.155 1.00 90.69 117 ILE A CA 1
ATOM 934 C C . ILE A 1 117 ? 8.951 -2.881 -19.487 1.00 90.69 117 ILE A C 1
ATOM 936 O O . ILE A 1 117 ? 9.348 -1.843 -20.015 1.00 90.69 117 ILE A O 1
ATOM 940 N N . LEU A 1 118 ? 9.127 -4.087 -20.036 1.00 88.38 118 LEU A N 1
ATOM 941 C CA . LEU A 1 118 ? 9.767 -4.293 -21.338 1.00 88.38 118 LEU A CA 1
ATOM 942 C C . LEU A 1 118 ? 9.017 -3.561 -22.456 1.00 88.38 118 LEU A C 1
ATOM 944 O O . LEU A 1 118 ? 9.655 -2.878 -23.245 1.00 88.38 118 LEU A O 1
ATOM 948 N N . ASP A 1 119 ? 7.681 -3.594 -22.447 1.00 89.38 119 ASP A N 1
ATOM 949 C CA . ASP A 1 119 ? 6.825 -2.846 -23.384 1.00 89.38 119 ASP A CA 1
ATOM 950 C C . ASP A 1 119 ? 7.043 -1.319 -23.330 1.00 89.38 119 ASP A C 1
ATOM 952 O O . ASP A 1 119 ? 6.717 -0.598 -24.271 1.00 89.38 119 ASP A O 1
ATOM 956 N N . LYS A 1 120 ? 7.621 -0.789 -22.242 1.00 88.81 120 LYS A N 1
ATOM 957 C CA . LYS A 1 120 ? 7.969 0.640 -22.152 1.00 88.81 120 LYS A CA 1
ATOM 958 C C . LYS A 1 120 ? 9.302 0.977 -22.801 1.00 88.81 120 LYS A C 1
ATOM 960 O O . LYS A 1 120 ? 9.539 2.155 -23.069 1.00 88.81 120 LYS A O 1
ATOM 965 N N . LEU A 1 121 ? 10.181 0.001 -23.005 1.00 87.06 121 LEU A N 1
ATOM 966 C CA . LEU A 1 121 ? 11.510 0.237 -23.552 1.00 87.06 121 LEU A CA 1
ATOM 967 C C . LEU A 1 121 ? 11.440 0.435 -25.075 1.00 87.06 121 LEU A C 1
ATOM 969 O O . LEU A 1 121 ? 10.603 -0.158 -25.750 1.00 87.06 121 LEU A O 1
ATOM 973 N N . PRO A 1 122 ? 12.303 1.286 -25.651 1.00 83.81 122 PRO A N 1
ATOM 974 C CA . PRO A 1 122 ? 12.371 1.451 -27.094 1.00 83.81 122 PRO A CA 1
ATOM 975 C C . PRO A 1 122 ? 12.851 0.155 -27.751 1.00 83.81 122 PRO A C 1
ATOM 977 O O . PRO A 1 122 ? 13.767 -0.490 -27.244 1.00 83.81 122 PRO A O 1
ATOM 980 N N . SER A 1 123 ? 12.332 -0.156 -28.941 1.00 73.06 123 SER A N 1
ATOM 981 C CA . SER A 1 123 ? 12.655 -1.389 -29.680 1.00 73.06 123 SER A CA 1
ATOM 982 C C . SER A 1 123 ? 14.136 -1.555 -30.037 1.00 73.06 123 SER A C 1
ATOM 984 O O . SER A 1 123 ? 14.584 -2.645 -30.363 1.00 73.06 123 SER A O 1
ATOM 986 N N . ALA A 1 124 ? 14.938 -0.492 -29.938 1.00 61.28 124 ALA A N 1
ATOM 987 C CA . ALA A 1 124 ? 16.396 -0.583 -30.044 1.00 61.28 124 ALA A CA 1
ATOM 988 C C . ALA A 1 124 ? 17.044 -1.375 -28.886 1.00 61.28 124 ALA A C 1
ATOM 990 O O . ALA A 1 124 ? 18.181 -1.822 -29.013 1.00 61.28 124 ALA A O 1
ATOM 991 N N . LEU A 1 125 ? 16.334 -1.540 -27.765 1.00 62.75 125 LEU A N 1
ATOM 992 C CA . LEU A 1 125 ? 16.726 -2.375 -26.627 1.00 62.75 125 LEU A CA 1
ATOM 993 C C . LEU A 1 125 ? 16.086 -3.774 -26.681 1.00 62.75 125 LEU A C 1
ATOM 995 O O . LEU A 1 125 ? 16.481 -4.638 -25.896 1.00 62.75 125 LEU A O 1
ATOM 999 N N . ASP A 1 126 ? 15.173 -4.024 -27.632 1.00 56.47 126 ASP A N 1
ATOM 1000 C CA . ASP A 1 126 ? 14.599 -5.344 -27.918 1.00 56.47 126 ASP A CA 1
ATOM 1001 C C . ASP A 1 126 ? 15.634 -6.227 -28.623 1.00 56.47 126 ASP A C 1
ATOM 1003 O O . ASP A 1 126 ? 15.535 -6.583 -29.796 1.00 56.47 126 ASP A O 1
ATOM 1007 N N . THR A 1 127 ? 16.649 -6.647 -27.881 1.00 48.50 127 THR A N 1
ATOM 1008 C CA . THR A 1 127 ? 17.450 -7.814 -28.258 1.00 48.50 127 THR A CA 1
ATOM 1009 C C . THR A 1 127 ? 16.690 -9.071 -27.845 1.00 48.50 127 THR A C 1
ATOM 1011 O O . THR A 1 127 ? 17.120 -9.807 -26.964 1.00 48.50 127 THR A O 1
ATOM 1014 N N . ASN A 1 128 ? 15.511 -9.306 -28.431 1.00 45.91 128 ASN A N 1
ATOM 1015 C CA . ASN A 1 128 ? 14.723 -10.498 -28.129 1.00 45.91 128 ASN A CA 1
ATOM 1016 C C . ASN A 1 128 ? 14.949 -11.599 -29.189 1.00 45.91 128 ASN A C 1
ATOM 1018 O O . ASN A 1 128 ? 14.288 -11.581 -30.228 1.00 45.91 128 ASN A O 1
ATOM 1022 N N . PRO A 1 129 ? 15.821 -12.601 -28.948 1.00 47.69 129 PRO A N 1
ATOM 1023 C CA . PRO A 1 129 ? 15.938 -13.778 -29.813 1.00 47.69 129 PRO A CA 1
ATOM 1024 C C . PRO A 1 129 ? 14.680 -14.673 -29.801 1.00 47.69 129 PRO A C 1
ATOM 1026 O O . PRO A 1 129 ? 14.575 -15.579 -30.624 1.00 47.69 129 PRO A O 1
ATOM 1029 N N . ILE A 1 130 ? 13.709 -14.432 -28.906 1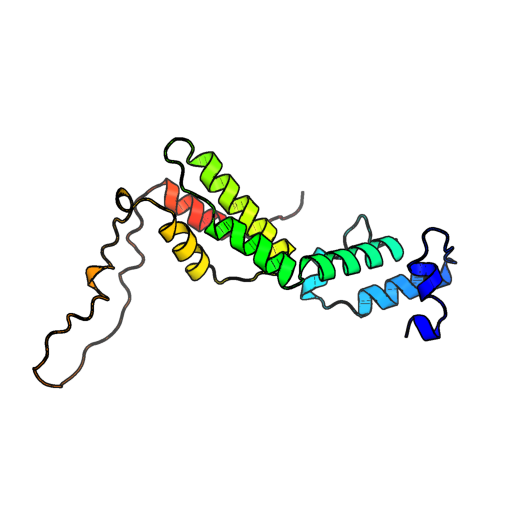.00 46.06 130 ILE A N 1
ATOM 1030 C CA . ILE A 1 130 ? 12.491 -15.251 -28.755 1.00 46.06 130 ILE A CA 1
ATOM 1031 C C . ILE A 1 130 ? 11.332 -14.766 -29.647 1.00 46.06 130 ILE A C 1
ATOM 1033 O O . ILE A 1 130 ? 10.409 -15.533 -29.916 1.00 46.06 130 ILE A O 1
ATOM 1037 N N . ALA A 1 131 ? 11.386 -13.551 -30.207 1.00 46.09 131 ALA A N 1
ATOM 1038 C CA . ALA A 1 131 ? 10.359 -13.084 -31.150 1.00 46.09 131 ALA A CA 1
ATOM 1039 C C . ALA A 1 131 ? 10.243 -13.990 -32.397 1.00 46.09 131 ALA A C 1
ATOM 1041 O O . ALA A 1 131 ? 9.163 -14.125 -32.965 1.00 46.09 131 ALA A O 1
ATOM 1042 N N . GLY A 1 132 ? 11.323 -14.687 -32.775 1.00 44.62 132 GLY A N 1
ATOM 1043 C CA . GLY A 1 132 ? 11.312 -15.676 -33.857 1.00 44.62 132 GLY A CA 1
ATOM 1044 C C . GLY A 1 132 ? 10.643 -17.015 -33.513 1.00 44.62 132 GLY A C 1
ATOM 1045 O O . GLY A 1 132 ? 10.303 -17.760 -34.425 1.00 44.62 132 GLY A O 1
ATOM 1046 N N . LEU A 1 133 ? 10.426 -17.330 -32.230 1.00 41.88 133 LEU A N 1
ATOM 1047 C CA . LEU A 1 133 ? 9.927 -18.639 -31.776 1.00 41.88 133 LEU A CA 1
ATOM 1048 C C . LEU A 1 133 ? 8.398 -18.728 -31.671 1.00 41.88 133 LEU A C 1
ATOM 1050 O O . LEU A 1 133 ? 7.861 -19.831 -31.674 1.00 41.88 133 LEU A O 1
ATOM 1054 N N . PHE A 1 134 ? 7.696 -17.593 -31.601 1.00 42.34 134 PHE A N 1
ATOM 1055 C CA . PHE A 1 134 ? 6.235 -17.554 -31.449 1.00 42.34 134 PHE A CA 1
ATOM 1056 C C . PHE A 1 134 ? 5.506 -16.858 -32.597 1.00 42.34 134 PHE A C 1
ATOM 1058 O O . PHE A 1 134 ? 4.324 -16.563 -32.459 1.00 42.34 134 PHE A O 1
ATOM 1065 N N . THR A 1 135 ? 6.159 -16.619 -33.738 1.00 35.28 135 THR A N 1
ATOM 1066 C CA . THR A 1 135 ? 5.406 -16.318 -34.964 1.00 35.28 135 THR A CA 1
ATOM 1067 C C . THR A 1 135 ? 4.846 -17.637 -35.501 1.00 35.28 135 THR A C 1
ATOM 1069 O O . THR A 1 135 ? 5.623 -18.483 -35.945 1.00 35.28 135 THR A O 1
ATOM 1072 N N . PRO A 1 136 ? 3.522 -17.886 -35.480 1.00 37.12 136 PRO A N 1
ATOM 1073 C CA . PRO A 1 136 ? 2.975 -18.934 -36.316 1.00 37.12 136 PRO A CA 1
ATOM 1074 C C . PRO A 1 136 ? 3.072 -18.371 -37.730 1.00 37.12 136 PRO A C 1
ATOM 1076 O O . PRO A 1 136 ? 2.307 -17.478 -38.101 1.00 37.12 136 PRO A O 1
ATOM 1079 N N . SER A 1 137 ? 4.045 -18.834 -38.516 1.00 37.78 137 SER A N 1
ATOM 1080 C CA . SER A 1 137 ? 3.983 -18.626 -39.955 1.00 37.78 137 SER A CA 1
ATOM 1081 C C . SER A 1 137 ? 2.685 -19.277 -40.428 1.00 37.78 137 SER A C 1
ATOM 1083 O O . SER A 1 137 ? 2.588 -20.501 -40.517 1.00 37.78 137 SER A O 1
ATOM 1085 N N . LEU A 1 138 ? 1.662 -18.467 -40.681 1.00 32.97 138 LEU A N 1
ATOM 1086 C CA . LEU A 1 138 ? 0.502 -18.872 -41.455 1.00 32.97 138 LEU A CA 1
ATOM 1087 C C . LEU A 1 138 ? 0.998 -19.148 -42.874 1.00 32.97 138 LEU A C 1
ATOM 1089 O O . LEU A 1 138 ? 1.001 -18.265 -43.722 1.00 32.97 138 LEU A O 1
ATOM 1093 N N . ASN A 1 139 ? 1.446 -20.376 -43.114 1.00 31.39 139 ASN A N 1
ATOM 1094 C CA . ASN A 1 139 ? 1.400 -20.984 -44.430 1.00 31.39 139 ASN A CA 1
ATOM 1095 C C . ASN A 1 139 ? 0.873 -22.418 -44.282 1.00 31.39 139 ASN A C 1
ATOM 1097 O O . ASN A 1 139 ? 1.332 -23.149 -43.401 1.00 31.39 139 ASN A O 1
ATOM 1101 N N . PRO A 1 140 ? -0.138 -22.804 -45.079 1.00 41.09 140 PRO A N 1
ATOM 1102 C CA . PRO A 1 140 ? -0.850 -24.056 -44.906 1.00 41.09 140 PRO A CA 1
ATOM 1103 C C . PRO A 1 140 ? -0.110 -25.210 -45.595 1.00 41.09 140 PRO A C 1
ATOM 1105 O O . PRO A 1 140 ? 0.536 -25.018 -46.621 1.00 41.09 140 PRO A O 1
ATOM 1108 N N . LEU A 1 141 ? -0.341 -26.416 -45.068 1.00 31.64 141 LEU A N 1
ATOM 1109 C CA . LEU A 1 141 ? 0.038 -27.730 -45.605 1.00 31.64 141 LEU A CA 1
ATOM 1110 C C . LEU A 1 141 ? 1.509 -28.127 -45.383 1.00 31.64 141 LEU A C 1
ATOM 1112 O O . LEU A 1 141 ? 2.397 -27.696 -46.105 1.00 31.64 141 LEU A O 1
ATOM 1116 N N . ILE A 1 142 ? 1.746 -29.035 -44.430 1.00 30.59 142 ILE A N 1
ATOM 1117 C CA . ILE A 1 142 ? 2.149 -30.435 -44.682 1.00 30.59 142 ILE A CA 1
ATOM 1118 C C . ILE A 1 142 ? 2.276 -31.172 -43.329 1.00 30.59 142 ILE A C 1
ATOM 1120 O O . ILE A 1 142 ? 3.060 -30.794 -42.472 1.00 30.59 142 ILE A O 1
ATOM 1124 N N . SER A 1 143 ? 1.454 -32.219 -43.208 1.00 26.30 143 SER A N 1
ATOM 1125 C CA . SER A 1 143 ? 1.566 -33.473 -42.441 1.00 26.30 143 SER A CA 1
ATOM 1126 C C . SER A 1 143 ? 2.002 -33.506 -40.964 1.00 26.30 143 SER A C 1
ATOM 1128 O O . SER A 1 143 ? 3.095 -33.110 -40.580 1.00 26.30 143 SER A O 1
ATOM 1130 N N . LEU A 1 144 ? 1.135 -34.167 -40.190 1.00 35.34 144 LEU A N 1
ATOM 1131 C CA . LEU A 1 144 ? 1.335 -34.790 -38.878 1.00 35.34 144 LEU A CA 1
ATOM 1132 C C . LEU A 1 144 ? 2.544 -35.751 -38.867 1.00 35.34 144 LEU A C 1
ATOM 1134 O O . LEU A 1 144 ? 2.640 -36.563 -39.788 1.00 35.34 144 LEU A O 1
ATOM 1138 N N . ASP A 1 145 ? 3.439 -35.654 -37.867 1.00 32.69 145 ASP A N 1
ATOM 1139 C CA . ASP A 1 145 ? 3.711 -36.670 -36.814 1.00 32.69 145 ASP A CA 1
ATOM 1140 C C . ASP A 1 145 ? 5.005 -36.386 -35.984 1.00 32.69 145 ASP A C 1
ATOM 1142 O O . ASP A 1 145 ? 5.757 -35.477 -36.337 1.00 32.69 145 ASP A O 1
ATOM 1146 N N . PRO A 1 146 ? 5.219 -37.039 -34.808 1.00 58.75 146 PRO A N 1
ATOM 1147 C CA . PRO A 1 146 ? 5.589 -36.347 -33.565 1.00 58.75 146 PRO A CA 1
ATOM 1148 C C . PRO A 1 146 ? 6.997 -36.669 -33.006 1.00 58.75 146 PRO A C 1
ATOM 1150 O O . PRO A 1 146 ? 7.723 -37.508 -33.524 1.00 58.75 146 PRO A O 1
ATOM 1153 N N . VAL A 1 147 ? 7.290 -36.071 -31.838 1.00 30.75 147 VAL A N 1
ATOM 1154 C CA . VAL A 1 147 ? 8.359 -36.398 -30.861 1.00 30.75 147 VAL A CA 1
ATOM 1155 C C . VAL A 1 147 ? 9.652 -35.582 -31.017 1.00 30.75 147 VAL A C 1
ATOM 1157 O O . VAL A 1 147 ? 10.343 -35.655 -32.020 1.00 30.75 147 VAL A O 1
ATOM 1160 N N . VAL A 1 148 ? 10.004 -34.812 -29.978 1.00 30.27 148 VAL A N 1
ATOM 1161 C CA . VAL A 1 148 ? 11.142 -35.084 -29.072 1.00 30.27 148 VAL A CA 1
ATOM 1162 C C . VAL A 1 148 ? 11.271 -33.935 -28.053 1.00 30.27 148 VAL A C 1
ATOM 1164 O O . VAL A 1 148 ? 11.559 -32.791 -28.380 1.00 30.27 148 VAL A O 1
ATOM 1167 N N . ALA A 1 149 ? 11.010 -34.303 -26.797 1.00 29.17 149 ALA A N 1
ATOM 1168 C CA . ALA A 1 149 ? 11.655 -33.880 -25.552 1.00 29.17 149 ALA A CA 1
ATOM 1169 C C . ALA A 1 149 ? 12.268 -32.462 -25.431 1.00 29.17 149 ALA A C 1
ATOM 1171 O O . ALA A 1 149 ? 13.391 -32.213 -25.841 1.00 29.17 149 ALA A O 1
ATOM 1172 N N . ALA A 1 150 ? 11.552 -31.619 -24.683 1.00 33.78 150 ALA A N 1
ATOM 1173 C CA . ALA A 1 150 ? 11.898 -31.163 -23.328 1.00 33.78 150 ALA A CA 1
ATOM 1174 C C . ALA A 1 150 ? 13.221 -30.382 -23.036 1.00 33.78 150 ALA A C 1
ATOM 1176 O O . ALA A 1 150 ? 14.257 -30.563 -23.662 1.00 33.78 150 ALA A O 1
ATOM 1177 N N . PRO A 1 151 ? 13.180 -29.508 -22.005 1.00 53.59 151 PRO A N 1
ATOM 1178 C CA . PRO A 1 151 ? 14.004 -28.310 -21.820 1.00 53.59 151 PRO A CA 1
ATOM 1179 C C . PRO A 1 151 ? 15.179 -28.524 -20.845 1.00 53.59 151 PRO A C 1
ATOM 1181 O O . PRO A 1 151 ? 15.144 -29.477 -20.071 1.00 53.59 151 PRO A O 1
ATOM 1184 N N . LYS A 1 152 ? 16.164 -27.597 -20.815 1.00 30.61 152 LYS A N 1
ATOM 1185 C CA . LYS A 1 152 ? 16.932 -27.201 -19.594 1.00 30.61 152 LYS A CA 1
ATOM 1186 C C . LYS A 1 152 ? 18.049 -26.150 -19.764 1.00 30.61 152 LYS A C 1
ATOM 1188 O O . LYS A 1 152 ? 18.612 -25.738 -18.758 1.00 30.61 152 LYS A O 1
ATOM 1193 N N . GLN A 1 153 ? 18.382 -25.672 -20.964 1.00 36.50 153 GLN A N 1
ATOM 1194 C CA . GLN A 1 153 ? 19.626 -24.890 -21.156 1.00 36.50 153 GLN A CA 1
ATOM 1195 C C . GLN A 1 153 ? 19.489 -23.366 -21.336 1.00 36.50 153 GLN A C 1
ATOM 1197 O O . GLN A 1 153 ? 20.497 -22.687 -21.483 1.00 36.50 153 GLN A O 1
ATOM 1202 N N . GLN A 1 154 ? 18.291 -22.781 -21.291 1.00 38.31 154 GLN A N 1
ATOM 1203 C CA . GLN A 1 154 ? 18.103 -21.386 -21.734 1.00 38.31 154 GLN A CA 1
ATOM 1204 C C . GLN A 1 154 ? 18.140 -20.317 -20.622 1.00 38.31 154 GLN A C 1
ATOM 1206 O O . GLN A 1 154 ? 18.026 -19.134 -20.917 1.00 38.31 154 GLN A O 1
ATOM 1211 N N . LEU A 1 155 ? 18.365 -20.681 -19.353 1.00 34.59 155 LEU A N 1
ATOM 1212 C CA . LEU A 1 155 ? 18.386 -19.702 -18.250 1.00 34.59 155 LEU A CA 1
ATOM 1213 C C . LEU A 1 155 ? 19.721 -18.929 -18.109 1.00 34.59 155 LEU A C 1
ATOM 1215 O O . LEU A 1 155 ? 19.843 -18.066 -17.246 1.00 34.59 155 LEU A O 1
ATOM 1219 N N . ALA A 1 156 ? 20.735 -19.225 -18.932 1.00 32.31 156 ALA A N 1
ATOM 1220 C CA . ALA A 1 156 ? 22.099 -18.711 -18.747 1.00 32.31 156 ALA A CA 1
ATOM 1221 C C . ALA A 1 156 ? 22.438 -17.411 -19.511 1.00 32.31 156 ALA A C 1
ATOM 1223 O O . ALA A 1 156 ? 23.512 -16.851 -19.297 1.00 32.31 156 ALA A O 1
ATOM 1224 N N . ALA A 1 157 ? 21.560 -16.891 -20.372 1.00 36.84 157 ALA A N 1
ATOM 1225 C CA . ALA A 1 157 ? 21.889 -15.767 -21.255 1.00 36.84 157 ALA A CA 1
ATOM 1226 C C . ALA A 1 157 ? 21.277 -14.433 -20.785 1.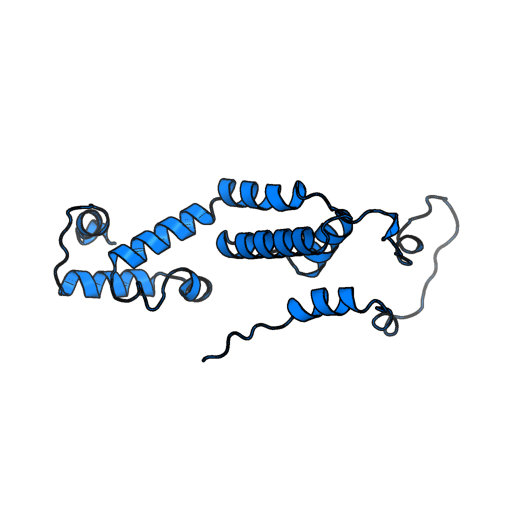00 36.84 157 ALA A C 1
ATOM 1228 O O . ALA A 1 157 ? 20.419 -13.862 -21.446 1.00 36.84 157 ALA A O 1
ATOM 1229 N N . PHE A 1 158 ? 21.744 -13.911 -19.648 1.00 40.31 158 PHE A N 1
ATOM 1230 C CA . PHE A 1 158 ? 21.528 -12.509 -19.262 1.00 40.31 158 PHE A CA 1
ATOM 1231 C C . PHE A 1 158 ? 22.883 -11.842 -19.009 1.00 40.31 158 PHE A C 1
ATOM 1233 O O . PHE A 1 158 ? 23.400 -11.830 -17.891 1.00 40.31 158 PHE A O 1
ATOM 1240 N N . THR A 1 159 ? 23.488 -11.299 -20.063 1.00 39.28 159 THR A N 1
ATOM 1241 C CA . THR A 1 159 ? 24.741 -10.531 -20.010 1.00 39.28 159 THR A CA 1
ATOM 1242 C C . THR A 1 159 ? 24.463 -9.049 -20.246 1.00 39.28 159 THR A C 1
ATOM 1244 O O . THR A 1 159 ? 24.803 -8.501 -21.286 1.00 39.28 159 THR A O 1
ATOM 1247 N N . HIS A 1 160 ? 23.856 -8.383 -19.260 1.00 45.62 160 HIS A N 1
ATOM 1248 C CA . HIS A 1 160 ? 24.026 -6.939 -19.080 1.00 45.62 160 HIS A CA 1
ATOM 1249 C C . HIS A 1 160 ? 24.062 -6.612 -17.573 1.00 45.62 160 HIS A C 1
ATOM 1251 O O . HIS A 1 160 ? 23.132 -7.003 -16.859 1.00 45.62 160 HIS A O 1
ATOM 1257 N N . PRO A 1 161 ? 25.105 -5.924 -17.062 1.00 42.16 161 PRO A N 1
ATOM 1258 C CA . PRO A 1 161 ? 25.316 -5.738 -15.621 1.00 42.16 161 PRO A CA 1
ATOM 1259 C C . PRO A 1 161 ? 24.130 -5.060 -14.916 1.00 42.16 161 PRO A C 1
ATOM 1261 O O . PRO A 1 161 ? 23.725 -5.492 -13.843 1.00 42.16 161 PRO A O 1
ATOM 1264 N N . TYR A 1 162 ? 23.509 -4.075 -15.571 1.00 42.56 162 TYR A N 1
ATOM 1265 C CA . TYR A 1 162 ? 22.403 -3.288 -15.009 1.00 42.56 162 TYR A CA 1
ATOM 1266 C C . TYR A 1 162 ? 21.053 -4.024 -14.939 1.00 42.56 162 TYR A C 1
ATOM 1268 O O . TYR A 1 162 ? 20.208 -3.688 -14.113 1.00 42.56 162 TYR A O 1
ATOM 1276 N N . LEU A 1 163 ? 20.830 -5.048 -15.772 1.00 42.50 163 LEU A N 1
ATOM 1277 C CA . LEU A 1 163 ? 19.560 -5.790 -15.780 1.00 42.50 163 LEU A CA 1
ATOM 1278 C C . LEU A 1 163 ? 19.525 -6.881 -14.704 1.00 42.50 163 LEU A C 1
ATOM 1280 O O . LEU A 1 163 ? 18.467 -7.148 -14.135 1.00 42.50 163 LEU A O 1
ATOM 1284 N N . LYS A 1 164 ? 20.685 -7.451 -14.351 1.00 46.06 164 LYS A N 1
ATOM 1285 C CA . LYS A 1 164 ? 20.792 -8.369 -13.207 1.00 46.06 164 LYS A CA 1
ATOM 1286 C C . LYS A 1 164 ? 20.404 -7.689 -11.896 1.00 46.06 164 LYS A C 1
ATOM 1288 O O . LYS A 1 164 ? 19.753 -8.309 -11.066 1.00 46.06 164 LYS A O 1
ATOM 1293 N N . GLU A 1 165 ? 20.748 -6.418 -11.721 1.00 44.69 165 GLU A N 1
ATOM 1294 C CA . GLU A 1 165 ? 20.476 -5.680 -10.485 1.00 44.69 165 GLU A CA 1
ATOM 1295 C C . GLU A 1 165 ? 18.980 -5.353 -10.306 1.00 44.69 165 GLU A C 1
ATOM 1297 O O . GLU A 1 165 ? 18.447 -5.452 -9.202 1.00 44.69 165 GLU A O 1
ATOM 1302 N N . LEU A 1 166 ? 18.253 -5.072 -11.393 1.00 43.00 166 LEU A N 1
ATOM 1303 C CA . LEU A 1 166 ? 16.791 -4.886 -11.390 1.00 43.00 166 LEU A CA 1
ATOM 1304 C C . LEU A 1 166 ? 16.024 -6.190 -11.097 1.00 43.00 166 LEU A C 1
ATOM 1306 O O . LEU A 1 166 ? 15.039 -6.192 -10.352 1.00 43.00 166 LEU A O 1
ATOM 1310 N N . VAL A 1 167 ? 16.497 -7.316 -11.635 1.00 42.88 167 VAL A N 1
ATOM 1311 C CA . VAL A 1 167 ? 15.901 -8.641 -11.390 1.00 42.88 167 VAL A CA 1
ATOM 1312 C C . VAL A 1 167 ? 16.212 -9.141 -9.974 1.00 42.88 167 VAL A C 1
ATOM 1314 O O . VAL A 1 167 ? 15.329 -9.712 -9.330 1.00 42.88 167 VAL A O 1
ATOM 1317 N N . ASN A 1 168 ? 17.419 -8.873 -9.464 1.00 40.91 168 ASN A N 1
ATOM 1318 C CA . ASN A 1 168 ? 17.879 -9.326 -8.147 1.00 40.91 168 ASN A CA 1
ATOM 1319 C C . ASN A 1 168 ? 17.412 -8.431 -6.984 1.00 40.91 168 ASN A C 1
ATOM 1321 O O . ASN A 1 168 ? 17.140 -8.946 -5.906 1.00 40.91 168 ASN A O 1
ATOM 1325 N N . SER A 1 169 ? 17.236 -7.118 -7.181 1.00 43.59 169 SER A N 1
ATOM 1326 C CA . SER A 1 169 ? 16.665 -6.222 -6.149 1.00 43.59 169 SER A CA 1
ATOM 1327 C C . SER A 1 169 ? 15.159 -6.412 -5.937 1.00 43.59 169 SER A C 1
ATOM 1329 O O . SER A 1 169 ? 14.608 -5.97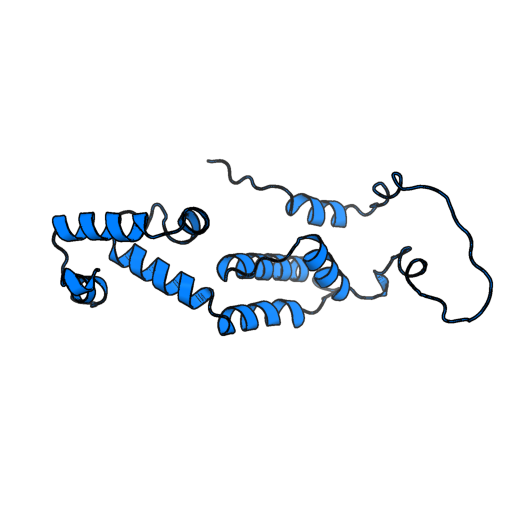1 -4.936 1.00 43.59 169 SER A O 1
ATOM 1331 N N . SER A 1 170 ? 14.491 -7.116 -6.853 1.00 40.28 170 SER A N 1
ATOM 1332 C CA . SER A 1 170 ? 13.104 -7.576 -6.717 1.00 40.28 170 SER A CA 1
ATOM 1333 C C . SER A 1 170 ? 13.009 -9.020 -6.193 1.00 40.28 170 SER A C 1
ATOM 1335 O O . SER A 1 170 ? 11.986 -9.678 -6.391 1.00 40.28 170 SER A O 1
ATOM 1337 N N . LEU A 1 171 ? 14.091 -9.556 -5.609 1.00 40.97 171 LEU A N 1
ATOM 1338 C CA . LEU A 1 171 ? 14.200 -10.928 -5.083 1.00 40.97 171 LEU A CA 1
ATOM 1339 C C . LEU A 1 171 ? 14.535 -11.006 -3.582 1.00 40.97 171 LEU A C 1
ATOM 1341 O O . LEU A 1 171 ? 14.613 -12.114 -3.062 1.00 40.97 171 LEU A O 1
ATOM 1345 N N . THR A 1 172 ? 14.686 -9.890 -2.864 1.00 33.44 172 THR A N 1
ATOM 1346 C CA . THR A 1 172 ? 14.943 -9.908 -1.412 1.00 33.44 172 THR A CA 1
ATOM 1347 C C . THR A 1 172 ? 13.779 -9.308 -0.624 1.00 33.44 172 THR A C 1
ATOM 1349 O O . THR A 1 172 ? 13.586 -8.091 -0.670 1.00 33.44 172 THR A O 1
ATOM 1352 N N . PRO A 1 173 ? 13.027 -10.113 0.142 1.00 44.16 173 PRO A N 1
ATOM 1353 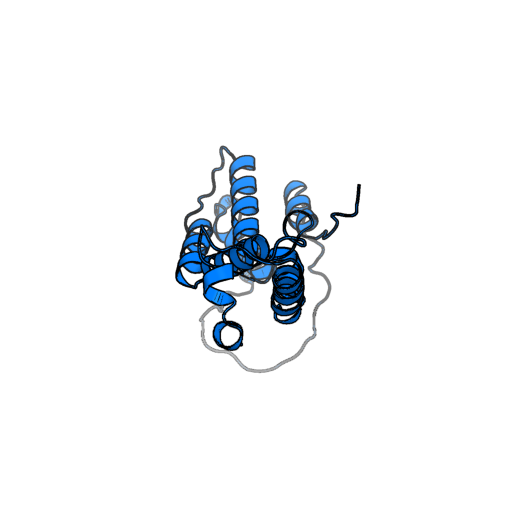C CA . PRO A 1 173 ? 12.285 -9.632 1.291 1.00 44.16 173 PRO A CA 1
ATOM 1354 C C . PRO A 1 173 ? 13.226 -9.672 2.502 1.00 44.16 173 PRO A C 1
ATOM 1356 O O . PRO A 1 173 ? 13.261 -10.665 3.210 1.00 44.16 173 PRO A O 1
ATOM 1359 N N . ASP A 1 174 ? 14.018 -8.625 2.723 1.00 35.28 174 ASP A N 1
ATOM 1360 C CA . ASP A 1 174 ? 14.749 -8.460 3.987 1.00 35.28 174 ASP A CA 1
ATOM 1361 C C . ASP A 1 174 ? 14.806 -6.973 4.360 1.00 35.28 174 ASP A C 1
ATOM 1363 O O . ASP A 1 174 ? 15.736 -6.241 4.030 1.00 35.28 174 ASP A O 1
ATOM 1367 N N . LEU A 1 175 ? 13.774 -6.528 5.078 1.00 31.50 175 LEU A N 1
ATOM 1368 C CA . LEU A 1 175 ? 13.970 -5.627 6.208 1.00 31.50 175 LEU A CA 1
ATOM 1369 C C . LEU A 1 175 ? 14.028 -6.519 7.453 1.00 31.50 175 LEU A C 1
ATOM 1371 O O . LEU A 1 175 ? 13.025 -6.719 8.138 1.00 31.50 175 LEU A O 1
ATOM 1375 N N . GLN A 1 176 ? 15.203 -7.093 7.714 1.00 34.75 176 GLN A N 1
ATOM 1376 C CA . GLN A 1 176 ? 15.560 -7.473 9.076 1.00 34.75 176 GLN A CA 1
ATOM 1377 C C . GLN A 1 176 ? 15.937 -6.207 9.843 1.00 34.75 176 GLN A C 1
ATOM 1379 O O . GLN A 1 176 ? 16.630 -5.340 9.316 1.00 34.75 176 GLN A O 1
ATOM 1384 N N . LEU A 1 177 ? 15.430 -6.141 11.077 1.00 35.00 177 LEU A N 1
ATOM 1385 C CA . LEU A 1 177 ? 15.872 -5.293 12.184 1.00 35.00 177 LEU A CA 1
ATOM 1386 C C . LEU A 1 177 ? 17.297 -4.737 12.008 1.00 35.00 177 LEU A C 1
ATOM 1388 O O . LEU A 1 177 ? 18.238 -5.526 11.930 1.00 35.00 177 LEU A O 1
ATOM 1392 N N . ILE A 1 178 ? 17.433 -3.409 12.066 1.00 40.41 178 ILE A N 1
ATOM 1393 C CA . ILE A 1 178 ? 18.086 -2.629 13.141 1.00 40.41 178 ILE A CA 1
ATOM 1394 C C . ILE A 1 178 ? 17.477 -1.223 13.115 1.00 40.41 178 ILE A C 1
ATOM 1396 O O . ILE A 1 178 ? 17.323 -0.669 12.003 1.00 40.41 178 ILE A O 1
#

Radius of gyration: 24.99 Å; chains: 1; bounding box: 51×51×75 Å

InterPro domains:
  IPR061502 Copia/RE1/RE2-like, N-terminal domain [PF14223] (17-124)

Secondary structure (DSSP, 8-state):
--GGGT-HHHHHSTT----HHHHHHHHHHHHHHS-HHHHHHH--TTTTT-HHHHHHHHHHHHHHTSHHHHHHHHHHHHH----TT-HHHHHHHHHHHHHHHHHTT----HHHHHHHHHTTS-GGG---TTTTTS------------------SGGG----HHHHHHHHHTS-------

pLDDT: mean 72.96, std 23.03, range [26.3, 96.56]

Sequence (178 aa):
MLDLQELYDNLTSEKGTLTKSQDVQLRTILTSKLDSSIHANIINHNNEKNPRSIWKAISNYFASSQASNRAQVFKEILRLKFNANDIPGFITNIKTILALFHEVGIEIPKDIVTYIILDKLPSALDTNPIAGLFTPSLNPLISLDPVVAAPKQQLAAFTHPYLKELVNSSLTPDLQLI

Organism: NCBI:txid27349